Protein AF-A0AA51R1J2-F1 (afdb_monomer_lite)

Structure (mmCIF, N/CA/C/O backbone):
data_AF-A0AA51R1J2-F1
#
_entry.id   AF-A0AA51R1J2-F1
#
loop_
_atom_site.group_PDB
_atom_site.id
_atom_site.type_symbol
_atom_site.label_atom_id
_atom_site.label_alt_id
_atom_site.label_comp_id
_atom_site.label_asym_id
_atom_site.label_entity_id
_atom_site.label_seq_id
_atom_site.pdbx_PDB_ins_code
_atom_site.Cartn_x
_atom_site.Cartn_y
_atom_site.Cartn_z
_atom_site.occupancy
_atom_site.B_iso_or_equiv
_atom_site.auth_seq_id
_atom_site.auth_comp_id
_atom_site.auth_asym_id
_atom_site.auth_atom_id
_atom_site.pdbx_PDB_model_num
ATOM 1 N N . MET A 1 1 ? -0.658 -15.358 -21.227 1.00 34.59 1 MET A N 1
ATOM 2 C CA . MET A 1 1 ? -1.532 -15.857 -20.146 1.00 34.59 1 MET A CA 1
ATOM 3 C C . MET A 1 1 ? -1.606 -14.764 -19.095 1.00 34.59 1 MET A C 1
ATOM 5 O O . MET A 1 1 ? -0.622 -14.503 -18.418 1.00 34.59 1 MET A O 1
ATOM 9 N N . GLU A 1 2 ? -2.699 -14.015 -19.103 1.00 38.34 2 GLU A N 1
ATOM 10 C CA . GLU A 1 2 ? -2.878 -12.779 -18.341 1.00 38.34 2 GLU A CA 1
ATOM 11 C C . GLU A 1 2 ? -3.658 -13.122 -17.077 1.00 38.34 2 GLU A C 1
ATOM 13 O O . GLU A 1 2 ? -4.880 -13.244 -17.087 1.00 38.34 2 GLU A O 1
ATOM 18 N N . TYR A 1 3 ? -2.933 -13.426 -16.003 1.00 42.62 3 TYR A N 1
ATOM 19 C CA . TYR A 1 3 ? -3.565 -13.666 -14.717 1.00 42.62 3 TYR A CA 1
ATOM 20 C C . TYR A 1 3 ? -3.921 -12.308 -14.118 1.00 42.62 3 TYR A C 1
ATOM 22 O O . TYR A 1 3 ? -3.078 -11.665 -13.500 1.00 42.62 3 TYR A O 1
ATOM 30 N N . ALA A 1 4 ? -5.175 -11.882 -14.276 1.00 52.94 4 ALA A N 1
ATOM 31 C CA . ALA A 1 4 ? -5.760 -10.917 -13.355 1.00 52.94 4 ALA A CA 1
ATOM 32 C C . ALA A 1 4 ? -5.747 -11.572 -11.966 1.00 52.94 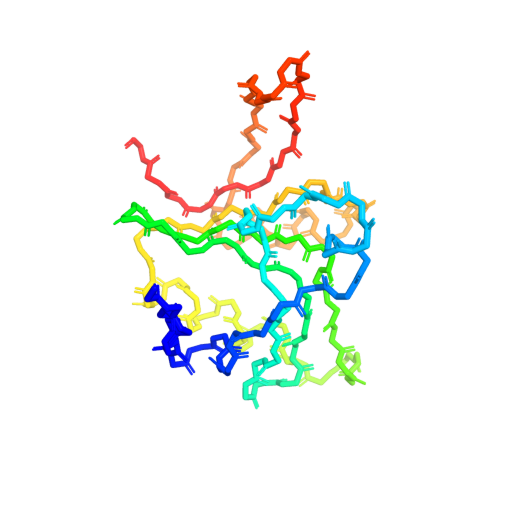4 ALA A C 1
ATOM 34 O O . ALA A 1 4 ? -6.603 -12.399 -11.640 1.00 52.94 4 ALA A O 1
ATOM 35 N N . ALA A 1 5 ? -4.710 -11.293 -11.173 1.00 60.50 5 ALA A N 1
ATOM 36 C CA . ALA A 1 5 ? -4.598 -11.828 -9.828 1.00 60.50 5 ALA A CA 1
ATOM 37 C C . ALA A 1 5 ? -5.778 -11.292 -9.007 1.00 60.50 5 ALA A C 1
ATOM 39 O O . ALA A 1 5 ? -5.901 -10.094 -8.761 1.00 60.50 5 ALA A O 1
ATOM 40 N N . LYS A 1 6 ? -6.694 -12.181 -8.621 1.00 64.06 6 LYS A N 1
ATOM 41 C CA . LYS A 1 6 ? -7.891 -11.803 -7.870 1.00 64.06 6 LYS A CA 1
ATOM 42 C C . LYS A 1 6 ? -7.525 -11.655 -6.394 1.00 64.06 6 LYS A C 1
ATOM 44 O O . LYS A 1 6 ? -7.514 -12.638 -5.658 1.00 64.06 6 LYS A O 1
ATOM 49 N N . SER A 1 7 ? -7.225 -10.431 -5.969 1.00 80.94 7 SER A N 1
ATOM 50 C CA . SER A 1 7 ? -7.086 -10.089 -4.548 1.00 80.94 7 SER A CA 1
ATOM 51 C C . SER A 1 7 ? -8.462 -9.893 -3.914 1.00 80.94 7 SER A C 1
ATOM 53 O O . SER A 1 7 ? -9.364 -9.311 -4.523 1.00 80.94 7 SER A O 1
ATOM 55 N N . LYS A 1 8 ? -8.635 -10.342 -2.666 1.00 86.62 8 LYS A N 1
ATOM 56 C CA . LYS A 1 8 ? -9.886 -10.100 -1.925 1.00 86.62 8 LYS A CA 1
ATOM 57 C C . LYS A 1 8 ? -10.001 -8.636 -1.503 1.00 86.62 8 LYS A C 1
ATOM 59 O O . LYS A 1 8 ? -11.108 -8.096 -1.473 1.00 86.62 8 LYS A O 1
ATOM 64 N N . THR A 1 9 ? -8.870 -8.007 -1.198 1.00 90.38 9 THR A N 1
ATOM 65 C CA . THR A 1 9 ? -8.794 -6.611 -0.766 1.00 90.38 9 THR A CA 1
ATOM 66 C C . THR A 1 9 ? -8.761 -5.643 -1.943 1.00 90.38 9 THR A C 1
ATOM 68 O O . THR A 1 9 ? -9.549 -4.698 -1.954 1.00 90.38 9 THR A O 1
ATOM 71 N N . LEU A 1 10 ? -7.899 -5.866 -2.944 1.00 90.12 10 LEU A N 1
ATOM 72 C CA . LEU A 1 10 ? -7.740 -4.949 -4.085 1.00 90.12 10 LEU A CA 1
ATOM 73 C C . LEU A 1 10 ? -8.883 -5.058 -5.104 1.00 90.12 10 LEU A C 1
ATOM 75 O O . LEU A 1 10 ? -9.112 -4.116 -5.856 1.00 90.12 10 LEU A O 1
ATOM 79 N N . GLY A 1 11 ? -9.624 -6.170 -5.108 1.00 88.69 11 GLY A N 1
ATOM 80 C CA . GLY A 1 11 ? -10.688 -6.414 -6.076 1.00 88.69 11 GLY A CA 1
ATOM 81 C C . GLY A 1 11 ? -10.149 -6.914 -7.417 1.00 88.69 11 GLY A C 1
ATOM 82 O O . GLY A 1 11 ? -9.208 -7.710 -7.465 1.00 88.69 11 GLY A O 1
ATOM 83 N N . LEU A 1 12 ? -10.791 -6.493 -8.509 1.00 86.19 12 LEU A N 1
ATOM 84 C CA . LEU A 1 12 ? -10.328 -6.809 -9.859 1.00 86.19 12 LEU A CA 1
ATOM 85 C C . LEU A 1 12 ? -9.115 -5.935 -10.192 1.00 86.19 12 LEU A C 1
ATOM 87 O O . LEU A 1 12 ? -9.192 -4.713 -10.070 1.00 86.19 12 LEU A O 1
ATOM 91 N N . LEU A 1 13 ? -8.028 -6.576 -10.618 1.00 86.88 13 LEU A N 1
ATOM 92 C CA . LEU A 1 13 ? -6.872 -5.899 -11.192 1.00 86.88 13 LEU A CA 1
ATOM 93 C C . LEU A 1 13 ? -7.040 -5.818 -12.708 1.00 86.88 13 LEU A C 1
ATOM 95 O O . LEU A 1 13 ? -7.262 -6.844 -13.354 1.00 86.88 13 LEU A O 1
ATOM 99 N N . THR A 1 14 ? -6.931 -4.616 -13.262 1.00 87.31 14 THR A N 1
ATOM 100 C CA . THR A 1 14 ? -7.018 -4.355 -14.706 1.00 87.31 14 THR A CA 1
ATOM 101 C C . THR A 1 14 ? -5.788 -3.604 -15.186 1.00 87.31 14 THR A C 1
ATOM 103 O O . THR A 1 14 ? -5.108 -2.950 -14.396 1.00 87.31 14 THR A O 1
ATOM 106 N N . ASP A 1 15 ? -5.489 -3.680 -16.477 1.00 85.31 15 ASP A N 1
ATOM 107 C CA . ASP A 1 15 ? -4.366 -2.933 -17.035 1.00 85.31 15 ASP A CA 1
ATOM 108 C C . ASP A 1 15 ? -4.566 -1.424 -16.869 1.00 85.31 15 ASP A C 1
ATOM 110 O O . ASP A 1 15 ? -5.687 -0.913 -16.937 1.00 85.31 15 ASP A O 1
ATOM 114 N N . ASP A 1 16 ? -3.463 -0.711 -16.643 1.00 81.06 16 ASP A N 1
ATOM 115 C CA . ASP A 1 16 ? -3.453 0.744 -16.692 1.00 81.06 16 ASP A CA 1
ATOM 116 C C . ASP A 1 16 ? -3.394 1.211 -18.156 1.00 81.06 16 ASP A C 1
ATOM 118 O O . ASP A 1 16 ? -2.401 0.930 -18.834 1.00 81.06 16 ASP A O 1
ATOM 122 N N . PRO A 1 17 ? -4.405 1.938 -18.673 1.00 76.62 17 PRO A N 1
ATOM 123 C CA . PRO A 1 17 ? -4.418 2.386 -20.062 1.00 76.62 17 PRO A CA 1
ATOM 124 C C . PRO A 1 17 ? -3.223 3.278 -20.412 1.00 76.62 17 PRO A C 1
ATOM 126 O O . PRO A 1 17 ? -2.727 3.213 -21.533 1.00 76.62 17 PRO A O 1
ATOM 129 N N . ILE A 1 18 ? -2.736 4.089 -19.465 1.00 77.75 18 ILE A N 1
ATOM 130 C CA . ILE A 1 18 ? -1.567 4.952 -19.685 1.00 77.75 18 ILE A CA 1
ATOM 131 C C . ILE A 1 18 ? -0.299 4.099 -19.776 1.00 77.75 18 ILE A C 1
ATOM 133 O O . ILE A 1 18 ? 0.453 4.228 -20.741 1.00 77.75 18 ILE A O 1
ATOM 137 N N . GLY A 1 19 ? -0.083 3.188 -18.824 1.00 74.25 19 GLY A N 1
ATOM 138 C CA . GLY A 1 19 ? 1.021 2.231 -18.856 1.00 74.25 19 GLY A CA 1
ATOM 139 C C . GLY A 1 19 ? 1.046 1.400 -20.141 1.00 74.25 19 GLY A C 1
ATOM 140 O O . GLY A 1 19 ? 2.103 1.263 -20.759 1.00 74.25 19 GLY A O 1
ATOM 141 N N . ALA A 1 20 ? -0.118 0.935 -20.604 1.00 75.31 20 ALA A N 1
ATOM 142 C CA . ALA A 1 20 ? -0.254 0.207 -21.863 1.00 75.31 20 ALA A CA 1
ATOM 143 C C . ALA A 1 20 ? 0.156 1.059 -23.079 1.00 75.31 20 ALA A C 1
ATOM 145 O O . ALA A 1 20 ? 0.910 0.591 -23.934 1.00 75.31 20 ALA A O 1
ATOM 146 N N . LEU A 1 21 ? -0.279 2.324 -23.139 1.00 78.44 21 LEU A N 1
ATOM 147 C CA . LEU A 1 21 ? 0.088 3.259 -24.212 1.00 78.44 21 LEU A CA 1
ATOM 148 C C . LEU A 1 21 ? 1.582 3.608 -24.218 1.00 78.44 21 LEU A C 1
ATOM 150 O O . LEU A 1 21 ? 2.157 3.827 -25.281 1.00 78.44 21 LEU A O 1
ATOM 154 N N . LEU A 1 22 ? 2.219 3.639 -23.047 1.00 75.38 22 LEU A N 1
ATOM 155 C CA . LEU A 1 22 ? 3.651 3.911 -22.899 1.00 75.38 22 LEU A CA 1
ATOM 156 C C . LEU A 1 22 ? 4.532 2.668 -23.109 1.00 75.38 22 LEU A C 1
ATOM 158 O O . LEU A 1 22 ? 5.749 2.747 -22.949 1.00 75.38 22 LEU A O 1
ATOM 162 N N . GLY A 1 23 ? 3.946 1.508 -23.427 1.00 65.44 23 GLY A N 1
ATOM 163 C CA . GLY A 1 23 ? 4.676 0.240 -23.515 1.00 65.44 23 GLY A CA 1
ATOM 164 C C . GLY A 1 23 ? 5.229 -0.242 -22.167 1.00 65.44 23 GLY A C 1
ATOM 165 O O . GLY A 1 23 ? 6.009 -1.194 -22.121 1.00 65.44 23 GLY A O 1
ATOM 166 N N . MET A 1 24 ? 4.810 0.381 -21.061 1.00 64.38 24 MET A N 1
ATOM 167 C CA . MET A 1 24 ? 5.133 -0.012 -19.692 1.00 64.38 24 MET A CA 1
ATOM 168 C C . MET A 1 24 ? 4.208 -1.157 -19.278 1.00 64.38 24 MET A C 1
ATOM 170 O O . MET A 1 24 ? 3.340 -1.027 -18.419 1.00 64.38 24 MET A O 1
ATOM 174 N N . ASN A 1 25 ? 4.357 -2.296 -19.945 1.00 55.12 25 ASN A N 1
ATOM 175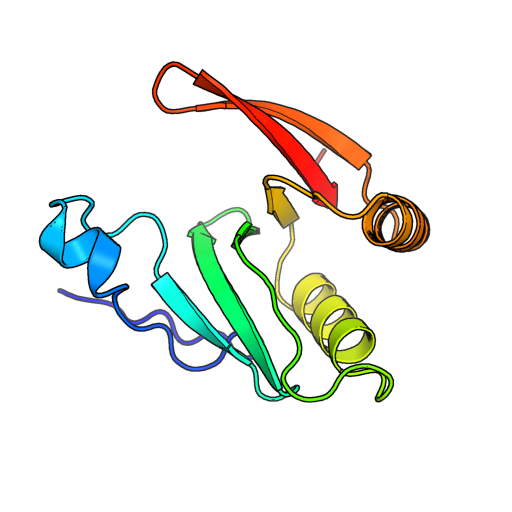 C CA . ASN A 1 25 ? 3.495 -3.438 -19.704 1.00 55.12 25 ASN A CA 1
ATOM 176 C C . ASN A 1 25 ? 3.840 -4.124 -18.365 1.00 55.12 25 ASN A C 1
ATOM 178 O O . ASN A 1 25 ? 4.954 -4.605 -18.165 1.00 55.12 25 ASN A O 1
ATOM 182 N N . LYS A 1 26 ? 2.813 -4.251 -17.508 1.00 61.78 26 LYS A N 1
ATOM 183 C CA . LYS A 1 26 ? 2.630 -5.267 -16.445 1.00 61.78 26 LYS A CA 1
ATOM 184 C C . LYS A 1 26 ? 3.288 -5.079 -15.075 1.00 61.78 26 LYS A C 1
ATOM 186 O O . LYS A 1 26 ? 3.149 -5.973 -14.245 1.00 61.78 26 LYS A O 1
ATOM 191 N N . ALA A 1 27 ? 3.944 -3.956 -14.781 1.00 73.62 27 ALA A N 1
ATOM 192 C CA . ALA A 1 27 ? 4.451 -3.745 -13.419 1.00 73.62 27 ALA A CA 1
ATOM 193 C C . ALA A 1 27 ? 3.314 -3.417 -12.434 1.00 73.62 27 ALA A C 1
ATOM 195 O O . ALA A 1 27 ? 3.114 -4.144 -11.468 1.00 73.62 27 ALA A O 1
ATOM 196 N N . TYR A 1 28 ? 2.532 -2.371 -12.711 1.00 83.81 28 TYR A N 1
ATOM 197 C CA . TYR A 1 28 ? 1.423 -1.933 -11.861 1.00 83.81 28 TYR A CA 1
ATOM 198 C C . TYR A 1 28 ? 0.093 -2.018 -12.610 1.00 83.81 28 TYR A C 1
ATOM 200 O O . TYR A 1 28 ? -0.012 -1.590 -13.756 1.00 83.81 28 TYR A O 1
ATOM 208 N N . MET A 1 29 ? -0.920 -2.557 -11.939 1.00 88.69 29 MET A N 1
ATOM 209 C CA . MET A 1 29 ? -2.284 -2.708 -12.441 1.00 88.69 29 MET A CA 1
ATOM 210 C C . MET A 1 29 ? -3.224 -1.772 -11.685 1.00 88.69 29 MET A C 1
ATOM 212 O O . MET A 1 29 ? -3.036 -1.525 -10.492 1.00 88.69 29 MET A O 1
ATOM 216 N N . GLN A 1 30 ? -4.258 -1.273 -12.356 1.00 91.25 30 GLN A N 1
ATOM 217 C CA . GLN A 1 30 ? -5.332 -0.540 -11.699 1.00 91.25 30 GLN A CA 1
ATOM 218 C C . GLN A 1 30 ? -6.129 -1.467 -10.789 1.00 91.25 30 GLN A C 1
ATOM 220 O O . GLN A 1 30 ? -6.381 -2.623 -11.127 1.00 91.25 30 GLN A O 1
ATOM 225 N N . PHE A 1 31 ? -6.547 -0.946 -9.639 1.00 92.25 31 PHE A N 1
ATOM 226 C CA . PHE A 1 31 ? -7.416 -1.661 -8.717 1.00 92.25 31 PHE A CA 1
ATOM 227 C C . PHE A 1 31 ? -8.537 -0.771 -8.193 1.00 92.25 31 PHE A C 1
ATOM 229 O O . PHE A 1 31 ? -8.387 0.444 -8.046 1.00 92.25 31 PHE A O 1
ATOM 236 N N . GLN A 1 32 ? -9.645 -1.416 -7.835 1.00 93.38 32 GLN A N 1
ATOM 237 C CA . GLN A 1 32 ? -10.747 -0.804 -7.108 1.00 93.38 32 GLN A CA 1
ATOM 238 C C . GLN A 1 32 ? -11.178 -1.752 -5.990 1.00 93.38 32 GLN A C 1
ATOM 240 O O . GLN A 1 32 ? -11.862 -2.753 -6.211 1.00 93.38 32 GLN A O 1
ATOM 245 N N . SER A 1 33 ? -10.785 -1.417 -4.763 1.00 93.44 33 SER A N 1
ATOM 246 C CA . SER A 1 33 ? -11.131 -2.215 -3.591 1.00 93.44 33 SER A CA 1
ATOM 247 C C . SER A 1 33 ? -12.620 -2.124 -3.266 1.00 93.44 33 SER A C 1
ATOM 249 O O . SER A 1 33 ? -13.287 -1.111 -3.515 1.00 93.44 33 SER A O 1
ATOM 251 N N . ARG A 1 34 ? -13.115 -3.153 -2.572 1.00 90.69 34 ARG A N 1
ATOM 252 C CA . ARG A 1 34 ? -14.474 -3.189 -2.003 1.00 90.69 34 ARG A CA 1
ATOM 253 C C . ARG A 1 34 ? -14.756 -2.065 -1.002 1.00 90.69 34 ARG A C 1
ATOM 255 O O . ARG A 1 34 ? -15.909 -1.742 -0.748 1.00 90.69 34 ARG A O 1
ATOM 262 N N . HIS A 1 35 ? -13.702 -1.471 -0.442 1.00 92.25 35 HIS A N 1
ATOM 263 C CA . HIS A 1 35 ? -13.793 -0.351 0.493 1.00 92.25 35 HIS A CA 1
ATOM 264 C C . HIS A 1 35 ? -13.899 0.993 -0.217 1.00 92.25 35 HIS A C 1
ATOM 266 O O . HIS A 1 35 ? -13.878 2.020 0.442 1.00 92.25 35 HIS A O 1
ATOM 272 N N . GLY A 1 36 ? -13.97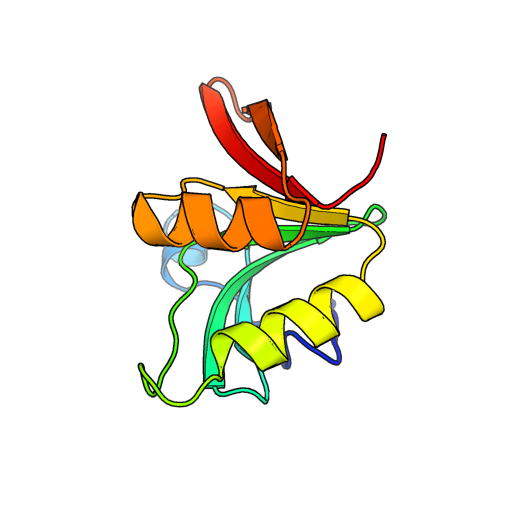9 1.029 -1.548 1.00 89.94 36 GLY A N 1
ATOM 273 C CA . GLY A 1 36 ? -14.023 2.290 -2.279 1.00 89.94 36 GLY A CA 1
ATOM 274 C C . GLY A 1 36 ? -12.678 3.020 -2.299 1.00 89.94 36 GLY A C 1
ATOM 275 O O . GLY A 1 36 ? -12.667 4.232 -2.478 1.00 89.94 36 GLY A O 1
ATOM 276 N N . VAL A 1 37 ? -11.564 2.308 -2.117 1.00 91.62 37 VAL A N 1
ATOM 277 C CA . VAL A 1 37 ? -10.199 2.806 -2.356 1.00 91.62 37 VAL A CA 1
ATOM 278 C C . VAL A 1 37 ? -9.701 2.249 -3.685 1.00 91.62 37 VAL A C 1
ATOM 280 O O . VAL A 1 37 ? -9.748 1.033 -3.870 1.00 91.62 37 VAL A O 1
ATOM 283 N N . GLY A 1 38 ? -9.255 3.109 -4.591 1.00 92.38 38 GLY A N 1
ATOM 284 C CA . GLY A 1 38 ? -8.656 2.723 -5.867 1.00 92.38 38 GLY A CA 1
ATOM 285 C C . GLY A 1 38 ? -7.227 3.234 -6.002 1.00 92.38 38 GLY A C 1
ATOM 286 O O . GLY A 1 38 ? -6.766 4.021 -5.174 1.00 92.38 38 GLY A O 1
ATOM 287 N N . GLY A 1 39 ? -6.528 2.777 -7.033 1.00 91.81 39 GLY A N 1
ATOM 288 C CA . GLY A 1 39 ? -5.163 3.200 -7.326 1.00 91.81 39 GLY A CA 1
ATOM 289 C C . GLY A 1 39 ? -4.444 2.212 -8.229 1.00 91.81 39 GLY A C 1
ATOM 290 O O . GLY A 1 39 ? -5.074 1.473 -8.985 1.00 91.81 39 GLY A O 1
ATOM 291 N N . LEU A 1 40 ? -3.121 2.187 -8.113 1.00 91.44 40 LEU A N 1
ATOM 292 C CA . LEU A 1 40 ? -2.241 1.260 -8.809 1.00 91.44 40 LEU A CA 1
ATOM 293 C C . LEU A 1 40 ? -1.611 0.289 -7.809 1.00 91.44 40 LEU A C 1
ATOM 295 O O . LEU A 1 40 ? -1.181 0.691 -6.728 1.00 91.44 40 LEU A O 1
ATOM 299 N N . ALA A 1 41 ? -1.547 -0.989 -8.167 1.00 92.25 41 ALA A N 1
ATOM 300 C CA . ALA A 1 41 ? -0.960 -2.025 -7.334 1.00 92.25 41 ALA A CA 1
ATOM 301 C C . ALA A 1 41 ? -0.088 -2.979 -8.148 1.00 92.25 41 ALA A C 1
ATOM 303 O O . ALA A 1 41 ? -0.435 -3.363 -9.264 1.00 92.25 41 ALA A O 1
ATOM 304 N N . GLN A 1 42 ? 1.009 -3.414 -7.542 1.00 90.44 42 GLN A N 1
ATOM 305 C CA . GLN A 1 42 ? 1.815 -4.531 -8.007 1.00 90.44 42 GLN A CA 1
ATOM 306 C C . GLN A 1 42 ? 1.778 -5.622 -6.939 1.00 90.44 42 GLN A C 1
ATOM 308 O O . GLN A 1 42 ? 2.255 -5.434 -5.819 1.00 90.44 42 GLN A O 1
ATOM 313 N N . VAL A 1 43 ? 1.196 -6.773 -7.273 1.00 89.25 43 VAL A N 1
ATOM 314 C CA . VAL A 1 43 ? 1.192 -7.940 -6.385 1.00 89.25 43 VAL A CA 1
ATOM 315 C C . VAL A 1 43 ? 2.415 -8.794 -6.700 1.00 89.25 43 VAL A C 1
ATOM 317 O O . VAL A 1 43 ? 2.629 -9.194 -7.841 1.00 89.25 43 VAL A O 1
ATOM 320 N N . THR A 1 44 ? 3.215 -9.083 -5.678 1.00 85.44 44 THR A N 1
ATOM 321 C CA . THR A 1 44 ? 4.418 -9.921 -5.761 1.00 85.44 44 THR A CA 1
ATOM 322 C C . THR A 1 44 ? 4.252 -11.161 -4.884 1.00 85.44 44 THR A C 1
ATOM 324 O O . THR A 1 44 ? 3.352 -11.221 -4.046 1.00 85.44 44 THR A O 1
ATOM 327 N N . SER A 1 45 ? 5.148 -12.144 -5.009 1.00 80.88 45 SER A N 1
ATOM 328 C CA . SER A 1 45 ? 5.177 -13.301 -4.097 1.00 80.88 45 SER A CA 1
ATOM 329 C C . SER A 1 45 ? 5.367 -12.900 -2.632 1.00 80.88 45 SER A C 1
ATOM 331 O O . SER A 1 45 ? 4.959 -13.627 -1.732 1.00 80.88 45 SER A O 1
ATOM 333 N N . ASN A 1 46 ? 5.993 -11.744 -2.397 1.00 80.00 46 ASN A N 1
ATOM 334 C CA . ASN A 1 46 ? 6.435 -11.320 -1.078 1.00 80.00 46 ASN A CA 1
ATOM 335 C C . ASN A 1 46 ? 5.511 -10.276 -0.455 1.00 80.00 46 ASN A C 1
ATOM 337 O O . ASN A 1 46 ? 5.819 -9.836 0.642 1.00 80.00 46 ASN A O 1
ATOM 341 N N . GLY A 1 47 ? 4.444 -9.842 -1.134 1.00 90.56 47 GLY A N 1
ATOM 342 C CA . GLY A 1 47 ? 3.540 -8.795 -0.658 1.00 90.56 47 GLY A CA 1
ATOM 343 C C . GLY A 1 47 ? 2.960 -7.943 -1.782 1.00 90.56 47 GLY A C 1
ATOM 344 O O . GLY A 1 47 ? 2.967 -8.340 -2.948 1.00 90.56 47 GLY A O 1
ATOM 345 N N . VAL A 1 48 ? 2.484 -6.752 -1.430 1.00 92.69 48 VAL A N 1
ATOM 346 C CA . VAL A 1 48 ? 1.883 -5.797 -2.368 1.00 92.69 48 VAL A CA 1
ATOM 347 C C . VAL A 1 48 ? 2.563 -4.436 -2.290 1.00 92.69 48 VAL A C 1
ATOM 349 O O . VAL A 1 48 ? 2.800 -3.911 -1.201 1.00 92.69 48 VAL A O 1
ATOM 352 N N . ASP A 1 49 ? 2.810 -3.850 -3.454 1.00 92.38 49 ASP A N 1
ATOM 353 C CA . ASP A 1 49 ? 3.255 -2.472 -3.603 1.00 92.38 49 ASP A CA 1
ATOM 354 C C . ASP A 1 49 ? 2.114 -1.622 -4.169 1.00 92.38 49 ASP A C 1
ATOM 356 O O . ASP A 1 49 ? 1.379 -2.051 -5.058 1.00 92.38 49 ASP A O 1
ATOM 360 N N . LEU A 1 50 ? 1.946 -0.420 -3.627 1.00 92.50 50 LEU A N 1
ATOM 361 C CA . LEU A 1 50 ? 0.818 0.468 -3.874 1.00 92.50 50 LEU A CA 1
ATOM 362 C C . LEU A 1 50 ? 1.302 1.849 -4.308 1.00 92.50 50 LEU A C 1
ATOM 364 O O . LEU A 1 50 ? 2.222 2.426 -3.722 1.00 92.50 50 LEU A O 1
ATOM 368 N N . LEU A 1 51 ? 0.616 2.388 -5.311 1.00 89.56 51 LEU A N 1
ATOM 369 C CA . LEU A 1 51 ? 0.841 3.692 -5.918 1.00 89.56 51 LEU A CA 1
ATOM 370 C C . LEU A 1 51 ? -0.495 4.404 -6.152 1.00 89.56 51 LEU A C 1
ATOM 372 O O . LEU A 1 51 ? -1.533 3.765 -6.316 1.00 89.56 51 LEU A O 1
ATOM 376 N N . ALA A 1 52 ? -0.462 5.740 -6.181 1.00 84.50 52 ALA A N 1
ATOM 377 C CA . ALA A 1 52 ? -1.605 6.586 -6.549 1.00 84.50 52 ALA A CA 1
ATOM 378 C 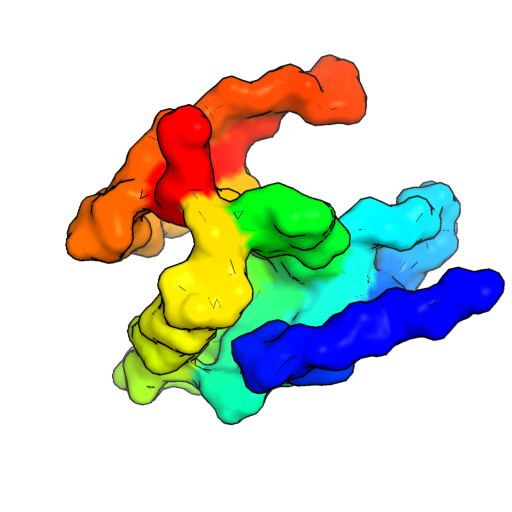C . ALA A 1 52 ? -2.929 6.213 -5.837 1.00 84.50 52 ALA A C 1
ATOM 380 O O . ALA A 1 52 ? -3.989 6.149 -6.456 1.00 84.50 52 ALA A O 1
ATOM 381 N N . VAL A 1 53 ? -2.865 5.926 -4.532 1.00 87.88 53 VAL A N 1
ATOM 382 C CA . VAL A 1 53 ? -4.014 5.421 -3.768 1.00 87.88 53 VAL A CA 1
ATOM 383 C C . VAL A 1 53 ? -4.975 6.552 -3.397 1.00 87.88 53 VAL A C 1
ATOM 385 O O . VAL A 1 53 ? -4.581 7.528 -2.760 1.00 87.88 53 VAL A O 1
ATOM 388 N N . MET A 1 54 ? -6.252 6.393 -3.743 1.00 88.81 54 MET A N 1
ATOM 389 C CA . MET A 1 54 ? -7.302 7.389 -3.538 1.00 88.81 54 MET A CA 1
ATOM 390 C C . MET A 1 54 ? -8.584 6.757 -2.986 1.00 88.81 54 MET A C 1
ATOM 392 O O . MET A 1 54 ? -9.037 5.714 -3.453 1.00 88.81 54 MET A O 1
ATOM 396 N N . ALA A 1 55 ? -9.208 7.415 -2.007 1.00 87.00 55 ALA A N 1
ATOM 397 C CA . ALA A 1 55 ? -10.529 7.045 -1.506 1.00 87.00 55 ALA A CA 1
ATOM 398 C C . ALA A 1 55 ? -11.636 7.756 -2.301 1.00 87.00 55 ALA A C 1
ATOM 400 O O . ALA A 1 55 ? -11.605 8.972 -2.462 1.00 87.00 55 ALA A O 1
ATOM 401 N N . SER A 1 56 ? -12.646 7.004 -2.734 1.00 87.31 56 SER A N 1
ATOM 402 C CA . SER A 1 56 ? -13.830 7.515 -3.440 1.00 87.31 56 SER A CA 1
ATOM 403 C C . SER A 1 56 ? -14.684 8.454 -2.584 1.00 87.31 56 SER A C 1
ATOM 405 O O . SER A 1 56 ? -15.324 9.357 -3.116 1.00 87.31 56 SER A O 1
ATOM 407 N N . LYS A 1 57 ? -14.714 8.244 -1.260 1.00 87.62 57 LYS A N 1
ATOM 408 C CA . LYS A 1 57 ? -15.454 9.073 -0.298 1.00 87.62 57 LYS A CA 1
ATOM 409 C C . LYS A 1 57 ? -14.569 9.402 0.910 1.00 87.62 57 LYS A C 1
ATOM 411 O O . LYS A 1 57 ? -14.595 8.672 1.908 1.00 87.62 57 LYS A O 1
ATOM 416 N N . PRO A 1 58 ? -13.778 10.485 0.855 1.00 83.31 58 PRO A N 1
ATOM 417 C CA . PRO A 1 58 ? -12.959 10.927 1.982 1.00 83.31 58 PRO A CA 1
ATOM 418 C C . PRO A 1 58 ? -13.780 11.118 3.271 1.00 83.31 58 PRO A C 1
ATOM 420 O O . PRO A 1 58 ? -14.971 11.410 3.225 1.00 83.31 58 PRO A O 1
ATOM 423 N N . GLY A 1 59 ? -13.154 10.923 4.435 1.00 84.75 59 GLY A N 1
ATOM 424 C CA . GLY A 1 59 ? -13.799 11.116 5.747 1.00 84.75 59 GLY A CA 1
ATOM 425 C C . GLY A 1 59 ? -14.687 9.964 6.239 1.00 84.75 59 GLY A C 1
ATOM 426 O O . GLY A 1 59 ? -15.148 9.994 7.373 1.00 84.75 59 GLY A O 1
ATOM 427 N N . THR A 1 60 ? -14.885 8.911 5.443 1.00 89.69 60 THR A N 1
ATOM 428 C CA . THR A 1 60 ? -15.773 7.780 5.796 1.00 89.69 60 THR A CA 1
ATOM 429 C C . THR A 1 60 ? -15.045 6.567 6.391 1.00 89.69 60 THR A C 1
ATOM 431 O O . THR A 1 60 ? -15.644 5.524 6.637 1.00 89.69 60 THR A O 1
ATOM 434 N N . GLY A 1 61 ? -13.730 6.665 6.612 1.00 89.00 61 GLY A N 1
ATOM 435 C CA . GLY A 1 61 ? -12.923 5.564 7.151 1.00 89.00 61 GLY A CA 1
ATOM 436 C C . GLY A 1 61 ? -12.574 4.455 6.146 1.00 89.00 61 GLY A C 1
ATOM 437 O O . GLY A 1 61 ? -11.960 3.466 6.546 1.00 89.00 61 GLY A O 1
ATOM 438 N N . GLN A 1 62 ? -12.884 4.624 4.854 1.00 91.69 62 GLN A N 1
ATOM 439 C CA . GLN A 1 62 ? -12.558 3.671 3.777 1.00 91.69 62 GLN A CA 1
ATOM 440 C C . GLN A 1 62 ? -11.087 3.246 3.778 1.00 91.69 62 GLN A C 1
ATOM 442 O O . GLN A 1 62 ? -10.779 2.057 3.739 1.00 91.69 62 GLN A O 1
ATOM 447 N N . PHE A 1 63 ? -10.176 4.214 3.905 1.00 89.06 63 PHE A N 1
ATOM 448 C CA . PHE A 1 63 ? -8.743 3.932 3.934 1.00 89.06 63 PHE A CA 1
ATOM 449 C C . PHE A 1 63 ? -8.349 3.076 5.145 1.00 89.06 63 PHE A C 1
ATOM 451 O O . PHE A 1 63 ? -7.576 2.138 5.015 1.00 89.06 63 PHE A O 1
ATOM 458 N N . LYS A 1 64 ? -8.946 3.311 6.319 1.00 91.06 64 LYS A N 1
ATOM 459 C CA . LYS A 1 64 ? -8.690 2.502 7.521 1.00 91.06 64 LYS A CA 1
ATOM 460 C C . LYS A 1 64 ? -9.140 1.049 7.345 1.00 91.06 64 LYS A C 1
ATOM 462 O O . LYS A 1 64 ? -8.422 0.143 7.760 1.00 91.06 64 LYS A O 1
ATOM 467 N N . ALA A 1 65 ? -10.314 0.824 6.756 1.00 92.56 65 ALA A N 1
ATOM 468 C CA . ALA A 1 65 ? -10.804 -0.525 6.471 1.00 92.56 65 ALA A CA 1
ATOM 469 C C . ALA A 1 65 ? -9.924 -1.234 5.428 1.00 92.56 65 ALA A C 1
ATOM 471 O O . ALA A 1 65 ? -9.532 -2.381 5.628 1.00 92.56 65 ALA A O 1
ATOM 472 N N . PHE A 1 66 ? -9.537 -0.508 4.378 1.00 93.38 66 PHE A N 1
ATOM 473 C CA . PHE A 1 66 ? -8.618 -0.976 3.346 1.00 93.38 66 PHE A CA 1
ATOM 474 C C . PHE A 1 66 ? -7.260 -1.405 3.913 1.00 93.38 66 PHE A C 1
ATOM 476 O O . PHE A 1 66 ? -6.822 -2.522 3.659 1.00 93.38 66 PHE A O 1
ATOM 483 N N . MET A 1 67 ? -6.636 -0.572 4.750 1.00 92.44 67 MET A N 1
ATOM 484 C CA . MET A 1 67 ? -5.349 -0.878 5.383 1.00 92.44 67 MET A CA 1
ATOM 485 C C . MET A 1 67 ? -5.399 -2.144 6.237 1.00 92.44 67 MET A C 1
ATOM 487 O O . MET A 1 67 ? -4.522 -2.996 6.128 1.00 92.44 67 MET A O 1
ATOM 491 N N . LYS A 1 68 ? -6.444 -2.299 7.059 1.00 92.75 68 LYS A N 1
ATOM 492 C CA . LYS A 1 68 ? -6.614 -3.495 7.896 1.00 92.75 68 LYS A CA 1
ATOM 493 C C . LYS A 1 68 ? -6.692 -4.774 7.070 1.00 92.75 68 LYS A C 1
ATOM 495 O O . LYS A 1 68 ? -6.105 -5.779 7.459 1.00 92.75 68 LYS A O 1
ATOM 500 N N . ASP A 1 69 ? -7.414 -4.734 5.957 1.00 93.88 69 ASP A N 1
ATOM 501 C CA . ASP A 1 69 ? -7.554 -5.889 5.077 1.00 93.88 69 ASP A CA 1
ATOM 502 C C . ASP A 1 69 ? -6.249 -6.190 4.328 1.00 93.88 69 ASP A C 1
ATOM 504 O O . ASP A 1 69 ? -5.838 -7.348 4.284 1.00 93.88 69 ASP A O 1
ATOM 508 N N . LEU A 1 70 ? -5.531 -5.163 3.854 1.00 92.75 70 LEU A N 1
ATOM 509 C CA . LEU A 1 70 ? -4.215 -5.334 3.229 1.00 92.75 70 LEU A CA 1
ATOM 510 C C . LEU A 1 70 ? -3.222 -6.013 4.171 1.00 92.75 70 LEU A C 1
ATOM 512 O O . LEU A 1 70 ? -2.587 -6.992 3.797 1.00 92.75 70 LEU A O 1
ATOM 516 N N . MET A 1 71 ? -3.120 -5.518 5.403 1.00 92.31 71 MET A N 1
ATOM 517 C CA . MET A 1 71 ? -2.211 -6.050 6.422 1.00 92.31 71 MET A CA 1
ATOM 518 C C . MET A 1 71 ? -2.599 -7.466 6.882 1.00 92.31 71 MET A C 1
ATOM 520 O O . MET A 1 71 ? -1.799 -8.170 7.492 1.00 92.31 71 MET A O 1
ATOM 524 N N . ARG A 1 72 ? -3.841 -7.892 6.622 1.00 92.19 72 ARG A N 1
ATOM 525 C CA . ARG A 1 72 ? -4.315 -9.252 6.896 1.00 92.19 72 ARG A CA 1
ATOM 526 C C . ARG A 1 72 ? -4.043 -10.203 5.734 1.00 92.19 72 ARG A C 1
ATOM 528 O O . ARG A 1 72 ? -3.803 -11.383 5.966 1.00 92.19 72 ARG A O 1
ATOM 535 N N . GLU A 1 73 ? -4.160 -9.710 4.504 1.00 91.56 73 GLU A N 1
ATOM 536 C CA . GLU A 1 73 ? -4.009 -10.500 3.280 1.00 91.56 73 GLU A CA 1
ATOM 537 C C . GLU A 1 73 ? -2.542 -10.660 2.867 1.00 91.56 73 GLU A C 1
ATOM 539 O O . GLU A 1 73 ? -2.166 -11.720 2.370 1.00 91.56 73 GLU A O 1
ATOM 544 N N . TYR A 1 74 ? -1.710 -9.645 3.100 1.00 91.69 74 TYR A N 1
ATOM 545 C CA . TYR A 1 74 ? -0.322 -9.607 2.650 1.00 91.69 74 TYR A CA 1
ATOM 546 C C . TYR A 1 74 ? 0.660 -9.578 3.820 1.00 91.69 74 TYR A C 1
ATOM 548 O O . TYR A 1 74 ? 0.450 -8.892 4.816 1.00 91.69 74 TYR A O 1
ATOM 556 N N . SER A 1 75 ? 1.778 -10.291 3.671 1.00 91.50 75 SER A N 1
ATOM 557 C CA . SER A 1 75 ? 2.889 -10.301 4.634 1.00 91.50 75 SER A CA 1
ATOM 558 C C . SER A 1 75 ? 3.761 -9.040 4.581 1.00 91.50 75 SER A C 1
ATOM 560 O O . SER A 1 75 ? 4.491 -8.770 5.533 1.00 91.50 75 SER A O 1
ATOM 562 N N . LYS A 1 76 ? 3.674 -8.278 3.485 1.00 93.62 76 LYS A N 1
ATOM 563 C CA . LYS A 1 76 ? 4.325 -6.983 3.258 1.00 93.62 76 LYS A CA 1
ATOM 564 C C . LYS A 1 76 ? 3.394 -6.072 2.475 1.00 93.62 76 LYS A C 1
ATOM 566 O O . LYS A 1 76 ? 2.786 -6.499 1.491 1.00 93.62 76 LYS A O 1
ATOM 571 N N . VAL A 1 77 ? 3.354 -4.808 2.876 1.00 94.75 77 VAL A N 1
ATOM 572 C CA . VAL A 1 77 ? 2.655 -3.738 2.159 1.00 94.75 77 VAL A CA 1
ATOM 573 C C . VAL A 1 77 ? 3.606 -2.560 1.993 1.00 94.75 77 VAL A C 1
ATOM 575 O O . VAL A 1 77 ? 4.105 -2.044 2.992 1.00 94.75 77 VAL A O 1
ATOM 578 N N . THR A 1 78 ? 3.831 -2.097 0.764 1.00 94.38 78 THR A N 1
ATOM 579 C CA . THR A 1 78 ? 4.629 -0.893 0.492 1.00 94.38 78 THR A CA 1
ATOM 580 C C . THR A 1 78 ? 3.774 0.182 -0.166 1.00 94.38 78 THR A C 1
ATOM 582 O O . THR A 1 78 ? 3.120 -0.075 -1.167 1.00 94.38 78 THR A O 1
ATOM 585 N N . PHE A 1 79 ? 3.808 1.403 0.359 1.00 93.12 79 PHE A N 1
ATOM 586 C CA . PHE A 1 79 ? 3.298 2.599 -0.308 1.00 93.12 79 PHE A CA 1
ATOM 587 C C . PHE A 1 79 ? 4.474 3.396 -0.854 1.00 93.12 79 PHE A C 1
ATOM 589 O O . PHE A 1 79 ? 5.253 3.966 -0.086 1.00 93.12 79 PHE A O 1
ATOM 596 N N . TRP A 1 80 ? 4.596 3.460 -2.173 1.00 91.31 80 TRP A N 1
ATOM 597 C CA . TRP A 1 80 ? 5.613 4.275 -2.826 1.00 91.31 80 TRP A CA 1
ATOM 598 C C . TRP A 1 80 ? 5.113 5.714 -3.000 1.00 91.31 80 TRP A C 1
ATOM 600 O O . TRP A 1 80 ? 3.927 5.945 -3.231 1.00 91.31 80 TRP A O 1
ATOM 610 N N . LEU A 1 81 ? 6.022 6.689 -2.875 1.00 84.88 81 LEU A N 1
ATOM 611 C CA . LEU A 1 81 ? 5.758 8.116 -3.114 1.00 84.88 81 LEU A CA 1
ATOM 612 C C . LEU A 1 81 ? 4.593 8.693 -2.282 1.00 84.88 81 LEU A C 1
ATOM 614 O O . LEU A 1 81 ? 3.607 9.223 -2.795 1.00 84.88 81 LEU A O 1
ATOM 618 N N . VAL A 1 82 ? 4.717 8.632 -0.952 1.00 84.06 82 VAL A N 1
ATOM 619 C CA . VAL A 1 82 ? 3.749 9.253 -0.031 1.00 84.06 82 VAL A CA 1
ATOM 620 C C . VAL A 1 82 ? 3.932 10.778 -0.007 1.00 84.06 82 VAL A C 1
ATOM 622 O O . VAL A 1 82 ? 4.809 11.297 0.691 1.00 84.06 82 VAL A O 1
ATOM 625 N N . HIS A 1 83 ? 3.081 11.493 -0.751 1.00 82.06 83 HIS A N 1
ATOM 626 C CA . HIS A 1 83 ? 3.111 12.960 -0.871 1.00 82.06 83 HIS A CA 1
ATOM 627 C C . HIS A 1 83 ? 2.487 13.712 0.312 1.00 82.06 83 HIS A C 1
ATOM 629 O O . HIS A 1 83 ? 2.852 14.855 0.563 1.00 82.06 83 HIS A O 1
ATOM 635 N N . SER A 1 84 ? 1.546 13.101 1.036 1.00 81.25 84 SER A N 1
ATOM 636 C CA . SER A 1 84 ? 0.882 13.743 2.176 1.00 81.25 84 SER A CA 1
ATOM 637 C C . SER A 1 84 ? 1.666 13.491 3.473 1.00 81.25 84 SER A C 1
ATOM 639 O O . SER A 1 84 ? 1.780 12.329 3.879 1.00 81.25 84 SER A O 1
ATOM 641 N N . PRO A 1 85 ? 2.170 14.535 4.163 1.00 82.06 85 PRO A N 1
ATOM 642 C CA . PRO A 1 85 ? 2.828 14.375 5.462 1.00 82.06 85 PRO A CA 1
ATOM 643 C C . PRO A 1 85 ? 1.902 13.748 6.510 1.00 82.06 85 PRO A C 1
ATOM 645 O O . PRO A 1 85 ? 2.307 12.839 7.226 1.00 82.06 85 PRO A O 1
ATOM 648 N N . LEU A 1 86 ? 0.624 14.142 6.516 1.00 84.88 86 LEU A N 1
ATOM 649 C CA . LEU A 1 86 ? -0.386 13.575 7.411 1.00 84.88 86 LEU A CA 1
ATOM 650 C C . LEU A 1 86 ? -0.588 12.073 7.166 1.00 84.88 86 LEU A C 1
ATOM 652 O O . LEU A 1 86 ? -0.692 11.291 8.108 1.00 84.88 86 LEU A O 1
ATOM 656 N N . LEU A 1 87 ? -0.618 11.643 5.900 1.00 83.56 87 LEU A N 1
ATOM 657 C CA . LEU A 1 87 ? -0.705 10.218 5.580 1.00 83.56 87 LEU A CA 1
ATOM 658 C C . LEU A 1 87 ? 0.528 9.462 6.081 1.00 83.56 87 LEU A C 1
ATOM 660 O O . LEU A 1 87 ? 0.393 8.345 6.573 1.00 83.56 87 LEU A O 1
ATOM 664 N N . ARG A 1 88 ? 1.715 10.070 5.993 1.00 86.62 88 ARG A N 1
ATOM 665 C CA . ARG A 1 88 ? 2.948 9.478 6.518 1.00 86.62 88 ARG A CA 1
ATOM 666 C C . ARG A 1 88 ? 2.843 9.225 8.020 1.00 86.62 88 ARG A C 1
ATOM 668 O O . ARG A 1 88 ? 3.087 8.103 8.444 1.00 86.62 88 ARG A O 1
ATOM 675 N N . GLU A 1 89 ? 2.415 10.217 8.796 1.00 87.88 89 GLU A N 1
ATOM 676 C CA . GLU A 1 89 ? 2.201 10.075 10.244 1.00 87.88 89 GLU A CA 1
ATOM 677 C C . GLU A 1 89 ? 1.180 8.980 10.571 1.00 87.88 89 GLU A C 1
ATOM 679 O O . GLU A 1 89 ? 1.403 8.142 11.445 1.00 87.88 89 GLU A O 1
ATOM 684 N N . ILE A 1 90 ? 0.073 8.937 9.825 1.00 88.38 90 ILE A N 1
ATOM 685 C CA . ILE A 1 90 ? -0.944 7.898 9.988 1.00 88.38 90 ILE A CA 1
ATOM 686 C C . ILE A 1 90 ? -0.346 6.514 9.719 1.00 88.38 90 ILE A C 1
ATOM 688 O O . ILE A 1 90 ? -0.559 5.609 10.520 1.00 88.38 90 ILE A O 1
ATOM 692 N N . LEU A 1 91 ? 0.403 6.334 8.628 1.00 90.69 91 LEU A N 1
ATOM 693 C CA . LEU A 1 91 ? 1.045 5.059 8.293 1.00 90.69 91 LEU A CA 1
ATOM 694 C C . LEU A 1 91 ? 2.048 4.632 9.373 1.00 90.69 91 LEU A C 1
ATOM 696 O O . LEU A 1 91 ? 2.058 3.461 9.753 1.00 90.69 91 LEU A O 1
ATOM 700 N N . THR A 1 92 ? 2.816 5.564 9.941 1.00 91.62 92 THR A N 1
ATOM 701 C CA . THR A 1 92 ? 3.698 5.283 11.085 1.00 91.62 92 THR A CA 1
ATOM 702 C C . THR A 1 92 ? 2.917 4.716 12.275 1.00 91.62 92 THR A C 1
ATOM 704 O O . THR A 1 92 ? 3.346 3.732 12.873 1.00 91.62 92 THR A O 1
ATOM 707 N N . ASN A 1 93 ? 1.717 5.235 12.565 1.00 90.44 93 ASN A N 1
ATOM 708 C CA . ASN A 1 93 ? 0.851 4.696 13.627 1.00 90.44 93 ASN A CA 1
ATOM 709 C C . ASN A 1 93 ? 0.344 3.266 13.344 1.00 90.44 93 ASN A C 1
ATOM 711 O O . ASN A 1 93 ? -0.046 2.560 14.272 1.00 90.44 93 ASN A O 1
ATOM 715 N N . TYR A 1 94 ? 0.353 2.818 12.082 1.00 88.75 94 TYR A N 1
ATOM 716 C CA . TYR A 1 94 ? 0.087 1.424 11.695 1.00 88.75 94 TYR A CA 1
ATOM 717 C C . TYR A 1 94 ? 1.351 0.545 11.694 1.00 88.75 94 TYR A C 1
ATOM 719 O O . TYR A 1 94 ? 1.276 -0.630 11.335 1.00 88.75 94 TYR A O 1
ATOM 727 N N . GLY A 1 95 ? 2.504 1.084 12.102 1.00 92.12 95 GLY A N 1
ATOM 728 C CA . GLY A 1 95 ? 3.783 0.377 12.139 1.00 92.12 95 GLY A CA 1
ATOM 729 C C . GLY A 1 95 ? 4.512 0.336 10.795 1.00 92.12 95 GLY A C 1
ATOM 730 O O . GLY A 1 95 ? 5.309 -0.573 10.574 1.00 92.12 95 GLY A O 1
ATOM 731 N N . PHE A 1 96 ? 4.213 1.258 9.875 1.00 94.38 96 PHE A N 1
ATOM 732 C CA . PHE A 1 96 ? 5.009 1.420 8.659 1.00 94.38 96 PHE A CA 1
ATOM 733 C C . PHE A 1 96 ? 6.303 2.183 8.969 1.00 94.38 96 PHE A C 1
ATOM 735 O O . PHE A 1 96 ? 6.279 3.175 9.696 1.00 94.38 96 PHE A O 1
ATOM 742 N N . SER A 1 97 ? 7.400 1.777 8.338 1.00 94.44 97 SER A N 1
ATOM 743 C CA . SER A 1 97 ? 8.699 2.450 8.410 1.00 94.44 97 SER A CA 1
ATOM 744 C C . SER A 1 97 ? 9.077 3.035 7.054 1.00 94.44 97 SER A C 1
ATOM 746 O O . SER A 1 97 ? 8.686 2.505 6.010 1.00 94.44 97 SER A O 1
ATOM 748 N N . GLN A 1 98 ? 9.847 4.124 7.055 1.00 93.44 98 GLN A N 1
ATOM 749 C CA . GLN A 1 98 ? 10.388 4.684 5.818 1.00 93.44 98 GLN A CA 1
ATOM 750 C C . GLN A 1 98 ? 11.362 3.691 5.176 1.00 93.44 98 GLN A C 1
ATOM 752 O O . GLN A 1 98 ? 12.192 3.096 5.860 1.00 93.44 98 GLN A O 1
ATOM 757 N N . VAL A 1 99 ? 11.262 3.539 3.858 1.00 93.94 99 VAL A N 1
ATOM 758 C CA . VAL A 1 99 ? 12.172 2.722 3.050 1.00 93.94 99 VAL A CA 1
ATOM 759 C C . VAL A 1 99 ? 12.650 3.509 1.838 1.00 93.94 99 VAL A C 1
ATOM 761 O O . VAL A 1 99 ? 11.903 4.313 1.269 1.00 93.94 99 VAL A O 1
ATOM 764 N N . GLU A 1 100 ? 13.895 3.266 1.441 1.00 93.62 100 GLU A N 1
ATOM 765 C CA . GLU A 1 100 ? 14.483 3.769 0.201 1.00 93.62 100 GLU A CA 1
ATOM 766 C C . GLU A 1 100 ? 15.050 2.578 -0.569 1.00 93.62 100 GLU A C 1
ATOM 768 O O . GLU A 1 100 ? 15.750 1.747 0.007 1.00 93.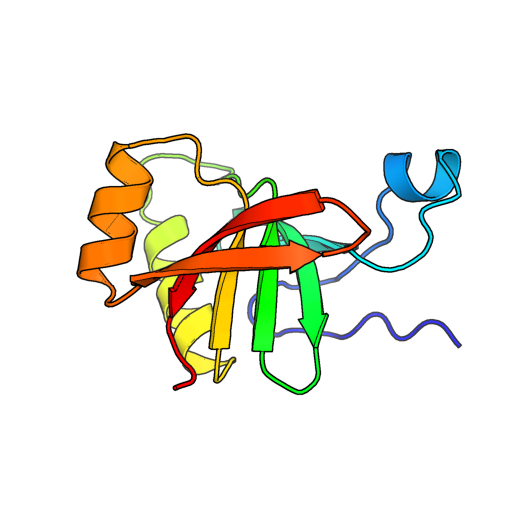62 100 GLU A O 1
ATOM 773 N N . GLU A 1 101 ? 14.720 2.464 -1.851 1.00 90.00 101 GLU A N 1
ATOM 774 C CA . GLU A 1 101 ? 15.187 1.368 -2.698 1.00 90.00 101 GLU A CA 1
ATOM 775 C C . GLU A 1 101 ? 15.625 1.890 -4.056 1.00 90.00 101 GLU A C 1
ATOM 777 O O . GLU A 1 101 ? 15.023 2.806 -4.611 1.00 90.00 101 GLU A O 1
ATOM 782 N N . PHE A 1 102 ? 16.661 1.276 -4.619 1.00 87.56 102 PHE A N 1
ATOM 783 C CA . PHE A 1 102 ? 17.053 1.548 -5.991 1.00 87.56 102 PHE A CA 1
ATOM 784 C C . PHE A 1 102 ? 16.257 0.636 -6.927 1.00 87.56 102 PHE A C 1
ATOM 786 O O . PHE A 1 10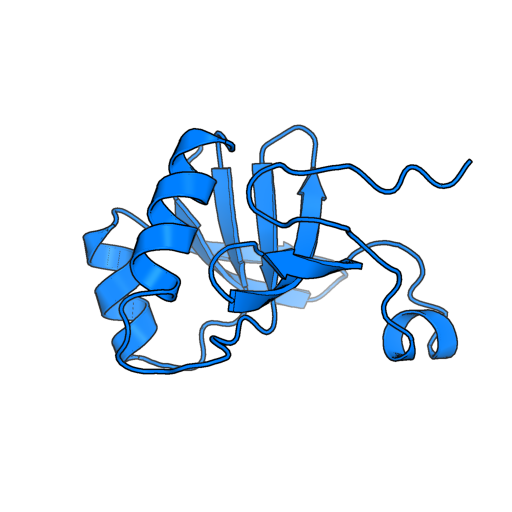2 ? 16.474 -0.574 -6.961 1.00 87.56 102 PHE A O 1
ATOM 793 N N . GLN A 1 103 ? 15.320 1.211 -7.675 1.00 81.06 103 GLN A N 1
ATOM 794 C CA . GLN A 1 103 ? 14.464 0.492 -8.612 1.00 81.06 103 GLN A CA 1
ATOM 795 C C . GLN A 1 103 ? 14.533 1.158 -9.984 1.00 81.06 103 GLN A C 1
ATOM 797 O O . GLN A 1 103 ? 14.456 2.378 -10.094 1.00 81.06 103 GLN A O 1
ATOM 802 N N . HIS A 1 104 ? 14.669 0.357 -11.043 1.00 76.44 104 HIS A N 1
ATOM 803 C CA . HIS A 1 104 ? 14.654 0.840 -12.432 1.00 76.44 104 HIS A CA 1
ATOM 804 C C . HIS A 1 104 ? 15.619 2.015 -12.708 1.00 76.44 104 HIS A C 1
ATOM 806 O O . HIS A 1 104 ? 15.303 2.917 -13.478 1.00 76.44 104 HIS A O 1
ATOM 812 N N . GLY A 1 105 ? 16.796 2.022 -12.071 1.00 81.94 105 GLY A N 1
ATOM 813 C CA . GLY A 1 105 ? 17.799 3.077 -12.260 1.00 81.94 105 GLY A CA 1
ATOM 814 C C . GLY A 1 105 ? 17.576 4.348 -11.432 1.00 81.94 105 GLY A C 1
ATOM 815 O O . GLY A 1 105 ? 18.341 5.298 -11.583 1.00 81.94 105 GLY A O 1
ATOM 816 N N . ALA A 1 106 ? 16.570 4.379 -10.555 1.00 83.38 106 ALA A N 1
ATOM 817 C CA . ALA A 1 106 ? 16.264 5.522 -9.704 1.00 83.38 106 ALA A CA 1
ATOM 818 C C . ALA A 1 106 ? 16.115 5.119 -8.232 1.00 83.38 106 ALA A C 1
ATOM 820 O O . ALA A 1 106 ? 15.641 4.032 -7.905 1.00 83.38 106 ALA A O 1
ATOM 821 N N . MET A 1 107 ? 16.489 6.026 -7.328 1.00 88.88 107 MET A N 1
ATOM 822 C CA . MET A 1 107 ? 16.169 5.881 -5.909 1.00 88.88 107 MET A CA 1
ATOM 823 C C . MET A 1 107 ? 14.701 6.251 -5.687 1.00 88.88 107 MET A C 1
ATOM 825 O O . MET A 1 107 ? 14.300 7.388 -5.942 1.00 88.88 107 MET A O 1
ATOM 829 N N . VAL A 1 108 ? 13.907 5.308 -5.191 1.00 89.56 108 VAL A N 1
ATOM 830 C CA . VAL A 1 108 ? 12.503 5.510 -4.826 1.00 89.56 108 VAL A CA 1
ATOM 831 C C . VAL A 1 108 ? 12.338 5.476 -3.314 1.00 89.56 108 VAL A C 1
ATOM 833 O O . VAL A 1 108 ? 13.015 4.730 -2.611 1.00 89.56 108 VAL A O 1
ATOM 836 N N . ARG A 1 109 ? 11.430 6.310 -2.802 1.00 91.56 109 ARG A N 1
ATOM 837 C CA . ARG A 1 109 ? 11.146 6.437 -1.367 1.00 91.56 109 ARG A CA 1
ATOM 838 C C . ARG A 1 109 ? 9.697 6.087 -1.080 1.00 91.56 109 ARG A C 1
ATOM 840 O O . ARG A 1 109 ? 8.795 6.487 -1.821 1.00 91.56 109 ARG A O 1
ATOM 847 N N . GLY A 1 110 ? 9.472 5.369 0.011 1.00 93.00 110 GLY A N 1
ATOM 848 C CA . GLY A 1 110 ? 8.150 4.894 0.395 1.00 93.00 110 GLY A CA 1
ATOM 849 C C . GLY A 1 110 ? 8.015 4.615 1.885 1.00 93.00 110 GLY A C 1
ATOM 850 O O . GLY A 1 110 ? 8.904 4.905 2.684 1.00 93.00 110 GLY A O 1
ATOM 851 N N . MET A 1 111 ? 6.869 4.049 2.243 1.00 94.69 111 MET A N 1
ATOM 852 C CA . MET A 1 111 ? 6.528 3.577 3.582 1.00 94.69 111 MET A CA 1
ATOM 853 C C . MET A 1 111 ? 6.184 2.094 3.487 1.00 94.69 111 MET A C 1
ATOM 855 O O . MET A 1 111 ? 5.335 1.722 2.677 1.00 94.69 111 MET A O 1
ATOM 859 N N . ARG A 1 112 ? 6.793 1.245 4.314 1.00 95.25 112 ARG A N 1
ATOM 860 C CA . ARG A 1 112 ? 6.585 -0.207 4.282 1.00 95.25 112 ARG A CA 1
ATOM 861 C C . ARG A 1 112 ? 6.145 -0.758 5.626 1.00 95.25 112 ARG A C 1
ATOM 863 O O . ARG A 1 112 ? 6.740 -0.438 6.649 1.00 95.25 112 ARG A O 1
ATOM 870 N N . TRP A 1 113 ? 5.151 -1.638 5.603 1.00 95.38 113 TRP A N 1
ATOM 871 C CA . TRP A 1 113 ? 4.734 -2.447 6.742 1.00 95.38 113 TRP A CA 1
ATOM 872 C C . TRP A 1 113 ? 5.087 -3.902 6.496 1.00 95.38 113 TRP A C 1
ATOM 874 O O . TRP A 1 113 ? 4.440 -4.552 5.672 1.00 95.38 113 TRP A O 1
ATOM 884 N N . ARG A 1 114 ? 6.114 -4.369 7.224 1.00 77.25 114 ARG A N 1
ATOM 885 C CA . ARG A 1 114 ? 6.762 -5.693 7.106 1.00 77.25 114 ARG A CA 1
ATOM 886 C C . ARG A 1 114 ? 7.270 -5.967 5.671 1.00 77.25 114 ARG A C 1
ATOM 888 O O . ARG A 1 114 ? 6.855 -5.315 4.731 1.00 77.25 114 ARG A O 1
ATOM 895 N N . ALA A 1 115 ? 8.221 -6.835 5.362 1.00 59.41 115 ALA A N 1
ATOM 896 C CA . ALA A 1 115 ? 9.017 -7.752 6.155 1.00 59.41 115 ALA A CA 1
ATOM 897 C C . ALA A 1 115 ? 10.381 -7.143 6.527 1.00 59.41 115 ALA A C 1
ATOM 899 O O . ALA A 1 115 ? 10.911 -6.325 5.770 1.00 59.41 115 ALA A O 1
ATOM 900 N N . GLU A 1 116 ? 10.883 -7.552 7.696 1.00 53.72 116 GLU A N 1
ATOM 901 C CA . GLU A 1 116 ? 12.322 -7.570 7.999 1.00 53.72 116 GLU A CA 1
ATOM 902 C C . GLU A 1 116 ? 13.073 -8.428 6.971 1.00 53.72 116 GLU A C 1
ATOM 904 O O . GLU A 1 116 ? 12.494 -9.454 6.532 1.00 53.72 116 GLU A O 1
#

Organism: NCBI:txid2735563

Sequence (116 aa):
MEYAAKSKTLGLLTDDPIGALLGMNKAYMQFQSRHGVGGLAQVTSNGVDLLAVMASKPGTGQFKAFMKDLMREYSKVTFWLVHSPLLREILTNYGFSQVEEFQHGAMVRGMRWRAE

pLDDT: mean 84.72, std 11.92, range [34.59, 95.38]

Foldseek 3Di:
DDDQPADQFQGTWAQDPVCVVVVVPDQWTWTQGPLQKIFIWGQDPQAIETEPIDHPDPPPCSVVVSVVSRVVRHQKYKYWDDPDPVVVVVLVVVVWDWDWDCDPNDITIITMDDDD

Secondary structure (DSSP, 8-state):
------BTTTB-EE--HHHHHTT--SSSEEEE-TTSEEEEEEEETTEEEEEEEEESSTTSSHHHHHHHHHHHH-S-EEEE----HHHHHHHHHTT-EEEEEEETTEEEEEEEE---

Radius of gyration: 13.85 Å; chains: 1; bounding box: 34×30×38 Å